Protein AF-A0A239GUC3-F1 (afdb_monomer)

pLDDT: mean 94.21, std 4.55, range [67.5, 98.38]

Structure (mmCIF, N/CA/C/O backbone):
data_AF-A0A239GUC3-F1
#
_entry.id   AF-A0A239GUC3-F1
#
loop_
_atom_site.group_PDB
_atom_site.id
_atom_site.type_symbol
_atom_site.label_atom_id
_atom_site.label_alt_id
_atom_site.label_comp_id
_atom_site.label_asym_id
_atom_site.label_entity_id
_atom_site.label_seq_id
_atom_site.pdbx_PDB_ins_code
_atom_site.Cartn_x
_atom_site.Cartn_y
_atom_site.Cartn_z
_atom_site.occupancy
_atom_site.B_iso_or_equiv
_atom_site.auth_seq_id
_atom_site.auth_comp_id
_atom_site.auth_asym_id
_atom_site.auth_atom_id
_atom_site.pdbx_PDB_model_num
ATOM 1 N N . MET A 1 1 ? -10.760 -2.067 7.389 1.00 94.50 1 MET A N 1
ATOM 2 C CA . MET A 1 1 ? -10.527 -3.071 6.334 1.00 94.50 1 MET A CA 1
ATOM 3 C C . MET A 1 1 ? -9.032 -3.199 6.123 1.00 94.50 1 MET A C 1
ATOM 5 O O . MET A 1 1 ? -8.386 -2.170 5.968 1.00 94.50 1 MET A O 1
ATOM 9 N N . ALA A 1 2 ? -8.490 -4.411 6.185 1.00 95.31 2 ALA A N 1
ATOM 10 C CA . ALA A 1 2 ? -7.102 -4.682 5.819 1.00 95.31 2 ALA A CA 1
ATOM 11 C C . ALA A 1 2 ? -7.062 -5.208 4.380 1.00 95.31 2 ALA A C 1
ATOM 13 O O . ALA A 1 2 ? -7.975 -5.929 3.975 1.00 95.31 2 ALA A O 1
ATOM 14 N N . ILE A 1 3 ? -6.060 -4.790 3.615 1.00 95.75 3 ILE A N 1
ATOM 15 C CA . ILE A 1 3 ? -5.757 -5.333 2.292 1.00 95.75 3 ILE A CA 1
ATOM 16 C C . ILE A 1 3 ? -4.438 -6.081 2.437 1.00 95.75 3 ILE A C 1
ATOM 18 O O . ILE A 1 3 ? -3.423 -5.449 2.726 1.00 95.75 3 ILE A O 1
ATOM 22 N N . ASP A 1 4 ? -4.480 -7.396 2.243 1.00 94.38 4 ASP A N 1
ATOM 23 C CA . ASP A 1 4 ? -3.291 -8.242 2.359 1.00 94.38 4 ASP A CA 1
ATOM 24 C C . ASP A 1 4 ? -2.463 -8.170 1.072 1.00 94.38 4 ASP A C 1
ATOM 26 O O . ASP A 1 4 ? -1.323 -7.715 1.094 1.00 9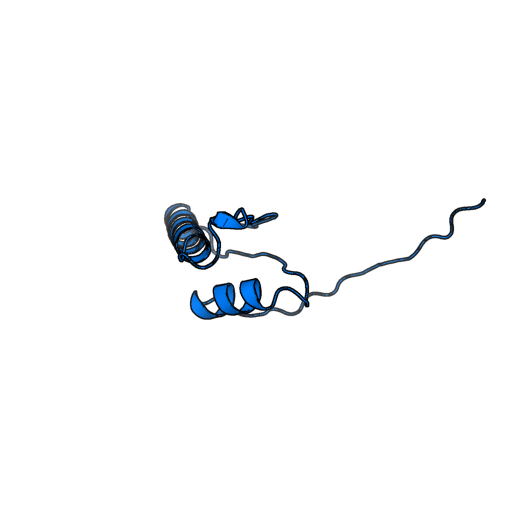4.38 4 ASP A O 1
ATOM 30 N N . ASP A 1 5 ? -3.075 -8.494 -0.072 1.00 92.94 5 ASP A N 1
ATOM 31 C CA . ASP A 1 5 ? -2.400 -8.502 -1.369 1.00 92.94 5 ASP A CA 1
ATOM 32 C C . ASP A 1 5 ? -3.130 -7.657 -2.418 1.00 92.94 5 ASP A C 1
ATOM 34 O O . ASP A 1 5 ? -4.335 -7.787 -2.650 1.00 92.94 5 ASP A O 1
ATOM 38 N N . LEU A 1 6 ? -2.365 -6.827 -3.131 1.00 92.75 6 LEU A N 1
ATOM 39 C CA . LEU A 1 6 ? -2.808 -6.141 -4.342 1.00 92.75 6 LEU A CA 1
ATOM 40 C C . LEU A 1 6 ? -1.804 -6.390 -5.463 1.00 92.75 6 LEU A C 1
ATOM 42 O O . LEU A 1 6 ? -0.688 -5.869 -5.459 1.00 92.75 6 LEU A O 1
ATOM 46 N N . TYR A 1 7 ? -2.234 -7.133 -6.480 1.00 94.06 7 TYR A N 1
ATOM 47 C CA . TYR A 1 7 ? -1.397 -7.464 -7.622 1.00 94.06 7 TYR A CA 1
ATOM 48 C C . TYR A 1 7 ? -2.009 -6.987 -8.936 1.00 94.06 7 TYR A C 1
ATOM 50 O O . TYR A 1 7 ? -3.174 -7.229 -9.240 1.00 94.06 7 TYR A O 1
ATOM 58 N N . ILE A 1 8 ? -1.179 -6.346 -9.758 1.00 94.44 8 ILE A N 1
ATOM 59 C CA . ILE A 1 8 ? -1.488 -6.037 -11.154 1.00 94.44 8 ILE A CA 1
ATOM 60 C C . ILE A 1 8 ? -0.458 -6.760 -12.017 1.00 94.44 8 ILE A C 1
ATOM 62 O O . ILE A 1 8 ? 0.749 -6.520 -11.879 1.00 94.44 8 ILE A O 1
ATOM 66 N N . ALA A 1 9 ? -0.927 -7.617 -12.924 1.00 96.12 9 ALA A N 1
ATOM 67 C CA . ALA A 1 9 ? -0.057 -8.314 -13.863 1.00 96.12 9 ALA A CA 1
ATOM 68 C C . ALA A 1 9 ? 0.726 -7.316 -14.731 1.00 96.12 9 ALA A C 1
ATOM 70 O O . ALA A 1 9 ? 0.204 -6.270 -15.130 1.00 96.12 9 ALA A O 1
ATOM 71 N N . VAL A 1 10 ? 1.994 -7.642 -15.011 1.00 95.69 10 VAL A N 1
ATOM 72 C CA . VAL A 1 10 ? 2.968 -6.739 -15.655 1.00 95.69 10 VAL A CA 1
ATOM 73 C C . VAL A 1 10 ? 2.421 -6.040 -16.910 1.00 95.69 10 VAL A C 1
ATOM 75 O O . VAL A 1 10 ? 2.541 -4.814 -16.966 1.00 95.69 10 VAL A O 1
ATOM 78 N N . PRO A 1 11 ? 1.740 -6.727 -17.855 1.00 97.81 11 PRO A N 1
ATOM 79 C CA . PRO A 1 11 ? 1.230 -6.090 -19.075 1.00 97.81 11 PRO A CA 1
ATOM 80 C C . PRO A 1 11 ? 0.195 -4.975 -18.837 1.00 97.81 11 PRO A C 1
ATOM 82 O O . PRO A 1 11 ? -0.040 -4.140 -19.715 1.00 97.81 11 PRO A O 1
ATOM 85 N N . TYR A 1 12 ? -0.422 -4.944 -17.653 1.00 96.50 12 TYR A N 1
ATOM 86 C CA . TYR A 1 12 ? -1.515 -4.037 -17.291 1.00 96.50 12 TYR A CA 1
ATOM 87 C C . TYR A 1 12 ? -1.100 -2.944 -16.293 1.00 96.50 12 TYR A C 1
ATOM 89 O O . TYR A 1 12 ? -1.946 -2.159 -15.847 1.00 96.50 12 TYR A O 1
ATOM 97 N N . ARG A 1 13 ? 0.186 -2.868 -15.927 1.00 94.38 13 ARG A N 1
ATOM 98 C CA . ARG A 1 13 ? 0.728 -1.812 -15.055 1.00 94.38 13 ARG A CA 1
ATOM 99 C C . ARG A 1 13 ? 0.828 -0.479 -15.805 1.00 94.38 13 ARG A C 1
ATOM 101 O O . ARG A 1 13 ? 0.811 -0.438 -17.028 1.00 94.38 13 ARG A O 1
ATOM 108 N N . GLY A 1 14 ? 0.886 0.629 -15.063 1.00 93.81 14 GLY A N 1
ATOM 109 C CA . GLY A 1 14 ? 1.002 1.978 -15.641 1.00 93.81 14 GLY A CA 1
ATOM 110 C C . GLY A 1 14 ? -0.272 2.525 -16.302 1.00 93.81 14 GLY A C 1
ATOM 111 O O . GLY A 1 14 ? -0.271 3.658 -16.761 1.00 93.81 14 GLY A O 1
ATOM 112 N N . ARG A 1 15 ? -1.378 1.766 -16.307 1.00 96.38 15 ARG A N 1
ATOM 113 C CA . ARG A 1 15 ? -2.660 2.151 -16.936 1.00 96.38 15 ARG A CA 1
ATOM 114 C C . ARG A 1 15 ? -3.710 2.691 -15.955 1.00 96.38 15 ARG A C 1
ATOM 116 O O . ARG A 1 15 ? -4.890 2.758 -16.275 1.00 96.38 15 ARG A O 1
ATOM 123 N N . GLY A 1 16 ? -3.310 2.993 -14.719 1.00 95.50 16 GLY A N 1
ATOM 124 C CA . GLY A 1 16 ? -4.220 3.475 -13.670 1.00 95.50 16 GLY A CA 1
ATOM 125 C C . GLY A 1 16 ? -5.101 2.406 -13.003 1.00 95.50 16 GLY A C 1
ATOM 126 O O . GLY A 1 16 ? -5.904 2.751 -12.141 1.00 95.50 16 GLY A O 1
ATOM 127 N N . ASN A 1 17 ? -4.934 1.117 -13.326 1.00 96.31 17 ASN A N 1
ATOM 128 C CA . ASN A 1 17 ? -5.745 0.028 -12.756 1.00 96.31 17 ASN A CA 1
ATOM 129 C C . ASN A 1 17 ? -5.656 -0.059 -11.223 1.00 96.31 17 ASN A C 1
ATOM 131 O O . ASN A 1 17 ? -6.680 -0.201 -10.563 1.00 96.31 17 ASN A O 1
ATOM 135 N N . GLY A 1 18 ? -4.457 0.106 -10.649 1.00 95.44 18 GLY A N 1
ATOM 136 C CA . GLY A 1 18 ? -4.282 0.136 -9.191 1.00 95.44 18 GLY A CA 1
ATOM 137 C C . GLY A 1 18 ? -5.054 1.282 -8.529 1.00 95.44 18 GLY A C 1
ATOM 138 O O . GLY A 1 18 ? -5.731 1.063 -7.533 1.00 95.44 18 GLY A O 1
ATOM 139 N N . LYS A 1 19 ? -5.047 2.481 -9.130 1.00 96.25 19 LYS A N 1
ATOM 140 C CA . LYS A 1 19 ? -5.818 3.636 -8.637 1.00 96.25 19 LYS A CA 1
ATOM 141 C C . LYS A 1 19 ? -7.315 3.351 -8.648 1.00 96.25 19 LYS A C 1
ATOM 143 O O . LYS A 1 19 ? -7.967 3.525 -7.628 1.00 96.25 19 LYS A O 1
ATOM 148 N N . ARG A 1 20 ? -7.834 2.850 -9.773 1.00 96.94 20 ARG A N 1
ATOM 149 C CA . ARG A 1 20 ? -9.260 2.520 -9.921 1.00 96.94 20 ARG A CA 1
ATOM 150 C C . ARG A 1 20 ? -9.713 1.466 -8.909 1.00 96.94 20 ARG A C 1
ATOM 152 O O . ARG A 1 20 ? -10.794 1.602 -8.347 1.00 96.94 20 ARG A O 1
ATOM 159 N N . MET A 1 21 ? -8.888 0.443 -8.665 1.00 96.38 21 MET A N 1
ATOM 160 C CA . MET A 1 21 ? -9.172 -0.578 -7.652 1.00 96.38 21 MET A CA 1
ATOM 161 C C . MET A 1 21 ? -9.234 0.035 -6.249 1.00 96.38 21 MET A C 1
ATOM 163 O O . MET A 1 21 ? -10.197 -0.188 -5.523 1.00 96.38 21 MET A O 1
ATOM 167 N N . MET A 1 22 ? -8.245 0.852 -5.882 1.00 96.00 22 MET A N 1
ATOM 168 C CA . MET A 1 2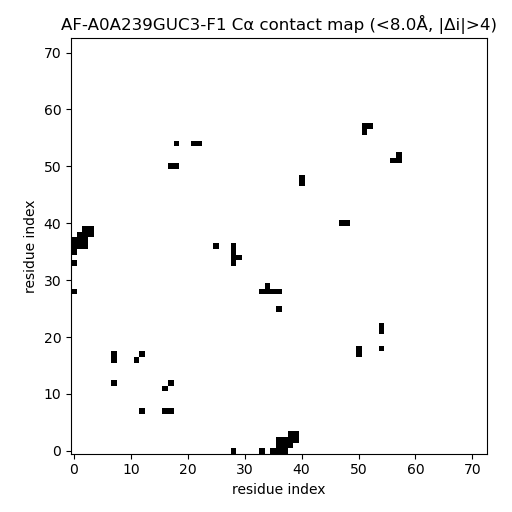2 ? -8.208 1.473 -4.558 1.00 96.00 22 MET A CA 1
ATOM 169 C C . MET A 1 22 ? -9.358 2.462 -4.339 1.00 96.00 22 MET A C 1
ATOM 171 O O . MET A 1 22 ? -9.978 2.437 -3.285 1.00 96.00 22 MET A O 1
ATOM 175 N N . GLU A 1 23 ? -9.709 3.276 -5.337 1.00 96.44 23 GLU A N 1
ATOM 176 C CA . GLU A 1 23 ? -10.870 4.178 -5.270 1.00 96.44 23 GLU A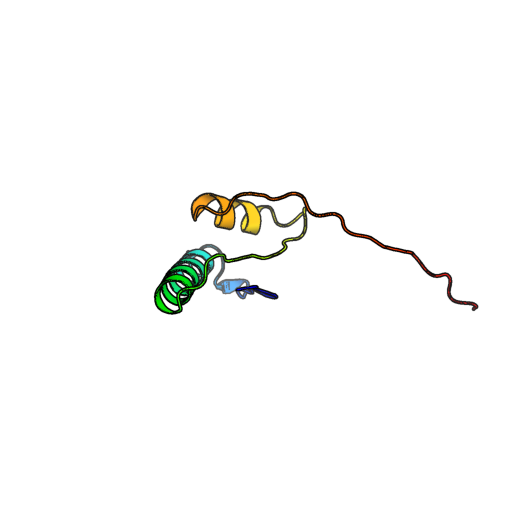 CA 1
ATOM 177 C C . GLU A 1 23 ? -12.183 3.410 -5.069 1.00 96.44 23 GLU A C 1
ATOM 179 O O . GLU A 1 23 ? -13.053 3.840 -4.310 1.00 96.44 23 GLU A O 1
ATOM 184 N N . TYR A 1 24 ? -12.329 2.259 -5.731 1.00 97.00 24 TYR A N 1
ATOM 185 C CA . TYR A 1 24 ? -13.472 1.376 -5.523 1.00 97.00 24 TYR A CA 1
ATOM 186 C C . TYR A 1 24 ? -13.501 0.819 -4.092 1.00 97.00 24 TYR A C 1
ATOM 188 O O . TYR A 1 24 ? -14.547 0.859 -3.444 1.00 97.00 24 TYR A O 1
ATOM 196 N N . LEU A 1 25 ? -12.360 0.351 -3.577 1.00 96.50 25 LEU A N 1
ATOM 197 C CA . LEU A 1 25 ? -12.241 -0.158 -2.208 1.00 96.50 25 LEU A CA 1
ATOM 198 C C . LEU A 1 25 ? -12.539 0.918 -1.156 1.00 96.50 25 LEU A C 1
ATOM 200 O O . LEU A 1 25 ? -13.194 0.614 -0.159 1.00 96.50 25 LEU A O 1
ATOM 204 N N . THR A 1 26 ? -12.136 2.169 -1.391 1.00 95.94 26 THR A N 1
ATOM 205 C CA . THR A 1 26 ? -12.496 3.309 -0.534 1.00 95.94 26 THR A CA 1
ATOM 206 C C . THR A 1 26 ? -14.007 3.496 -0.471 1.00 95.94 26 THR A C 1
ATOM 208 O O . THR A 1 26 ? -14.575 3.457 0.618 1.00 95.94 26 THR A O 1
ATOM 211 N N . LYS A 1 27 ? -14.683 3.574 -1.624 1.00 97.25 27 LYS A N 1
ATOM 212 C CA . LYS A 1 27 ? -16.151 3.698 -1.674 1.00 97.25 27 LYS A CA 1
ATOM 213 C C . LYS A 1 27 ? -16.860 2.517 -1.017 1.00 97.25 27 LYS A C 1
ATOM 215 O O . LYS A 1 27 ? -17.869 2.688 -0.335 1.00 97.25 27 LYS A O 1
ATOM 220 N N . PHE A 1 28 ? -16.338 1.309 -1.218 1.00 97.75 28 PHE A N 1
ATOM 221 C CA . PHE A 1 28 ? -16.860 0.113 -0.569 1.00 97.75 28 PHE A CA 1
ATOM 222 C C . PHE A 1 28 ? -16.750 0.215 0.957 1.00 97.75 28 PHE A C 1
ATOM 224 O O . PHE A 1 28 ? -17.724 -0.049 1.662 1.00 97.75 28 PHE A O 1
ATOM 231 N N . ALA A 1 29 ? -15.591 0.631 1.470 1.00 97.44 29 ALA A N 1
ATOM 232 C CA . ALA A 1 29 ? -15.362 0.794 2.899 1.00 97.44 29 ALA A CA 1
ATOM 233 C C . ALA A 1 29 ? -16.284 1.858 3.513 1.00 97.44 29 ALA A C 1
ATOM 235 O O . ALA A 1 29 ? -16.892 1.602 4.552 1.00 97.44 29 ALA A O 1
ATOM 236 N N . GLU A 1 30 ? -16.445 3.002 2.844 1.00 97.06 30 GLU A N 1
ATOM 237 C CA . GLU A 1 30 ? -17.376 4.065 3.239 1.00 97.06 30 GLU A CA 1
ATOM 238 C C . GLU A 1 30 ? -18.816 3.548 3.309 1.00 97.06 30 GLU A C 1
ATOM 240 O O . GLU A 1 30 ? -19.483 3.697 4.332 1.00 97.06 30 GLU A O 1
ATOM 245 N N . HIS A 1 31 ? -19.278 2.862 2.259 1.00 98.38 31 HIS A N 1
ATOM 246 C CA . HIS A 1 31 ? -20.627 2.301 2.198 1.00 98.38 31 HIS A CA 1
ATOM 247 C C . HIS A 1 31 ? -20.885 1.251 3.290 1.00 98.38 31 HIS A C 1
ATOM 249 O O . HIS A 1 31 ? -21.993 1.152 3.813 1.00 98.38 31 HIS A O 1
ATOM 255 N N . LYS A 1 32 ? -19.864 0.472 3.664 1.00 98.38 32 LYS A N 1
ATOM 256 C CA . LYS A 1 32 ? -19.941 -0.504 4.762 1.00 98.38 32 LYS A CA 1
ATOM 257 C C . LYS A 1 32 ? -19.757 0.114 6.152 1.00 98.38 32 LYS A C 1
ATOM 259 O O . LYS A 1 32 ? -19.836 -0.611 7.140 1.00 98.38 32 LYS A O 1
ATOM 264 N N . GLY A 1 33 ? -19.521 1.423 6.250 1.00 98.06 33 GLY A N 1
ATOM 265 C CA . GLY A 1 33 ? -19.312 2.114 7.521 1.00 98.06 33 GLY A CA 1
ATOM 266 C C . GLY A 1 33 ? -17.965 1.808 8.182 1.00 98.06 33 GLY A C 1
ATOM 267 O O . GLY A 1 33 ? -17.808 2.014 9.388 1.00 98.06 33 GLY A O 1
ATOM 268 N N . TYR A 1 34 ? -16.981 1.317 7.425 1.00 98.12 34 TYR A N 1
ATOM 269 C CA . TYR A 1 34 ? -15.634 1.097 7.940 1.00 98.12 34 TYR A CA 1
ATOM 270 C C . TYR A 1 34 ? -14.937 2.428 8.206 1.00 98.12 34 TYR A C 1
ATOM 272 O O . TYR A 1 34 ? -15.053 3.382 7.445 1.00 98.12 34 TYR A O 1
ATOM 280 N N . LYS A 1 35 ? -14.171 2.478 9.297 1.00 96.56 35 LYS A N 1
ATOM 281 C CA . LYS A 1 35 ? -13.489 3.703 9.738 1.00 96.56 35 LYS A CA 1
ATOM 282 C C . LYS A 1 35 ? -12.072 3.864 9.195 1.00 96.56 35 LYS A C 1
ATOM 284 O O . LYS A 1 35 ? -11.520 4.950 9.293 1.00 96.56 35 LYS A O 1
ATOM 289 N N . ARG A 1 36 ? -11.476 2.796 8.652 1.00 95.00 36 ARG A N 1
ATOM 290 C CA . ARG A 1 36 ? -10.124 2.830 8.077 1.00 95.00 36 ARG A CA 1
ATOM 291 C C . ARG A 1 36 ? -9.895 1.757 7.020 1.00 95.00 36 ARG A C 1
ATOM 293 O O . ARG A 1 36 ? -10.481 0.667 7.098 1.00 95.00 36 ARG A O 1
ATOM 300 N N . ILE A 1 37 ? -8.966 2.043 6.115 1.00 96.56 37 ILE A N 1
ATOM 301 C CA . ILE A 1 37 ? -8.296 1.069 5.250 1.00 96.56 37 ILE A CA 1
ATOM 302 C C . ILE A 1 37 ? -6.823 1.051 5.648 1.00 96.56 37 ILE A C 1
ATOM 304 O O . ILE A 1 37 ? -6.244 2.106 5.874 1.00 96.56 37 ILE A O 1
ATOM 308 N N . GLN A 1 38 ? -6.239 -0.136 5.760 1.00 96.00 38 GLN A N 1
ATOM 309 C CA . GLN A 1 38 ? -4.822 -0.316 6.063 1.00 96.00 38 GLN A CA 1
ATOM 310 C C . GLN A 1 38 ? -4.224 -1.372 5.137 1.00 96.00 38 GLN A C 1
ATOM 312 O O . GLN A 1 38 ? -4.922 -2.299 4.720 1.00 96.00 38 GLN A O 1
ATOM 317 N N . LEU A 1 39 ? -2.940 -1.227 4.840 1.00 95.69 39 LEU A N 1
ATOM 318 C CA . LEU A 1 39 ? -2.136 -2.171 4.072 1.00 95.69 39 LEU A CA 1
ATOM 319 C C . LEU A 1 39 ? -0.675 -2.002 4.473 1.00 95.69 39 LEU A C 1
ATOM 321 O O . LEU A 1 39 ? -0.289 -0.924 4.929 1.00 95.69 39 LEU A O 1
ATOM 325 N N . HIS A 1 40 ? 0.125 -3.039 4.264 1.00 94.56 40 HIS A N 1
ATOM 326 C CA . HIS A 1 40 ? 1.578 -2.945 4.352 1.00 94.56 40 HIS A CA 1
ATOM 327 C C .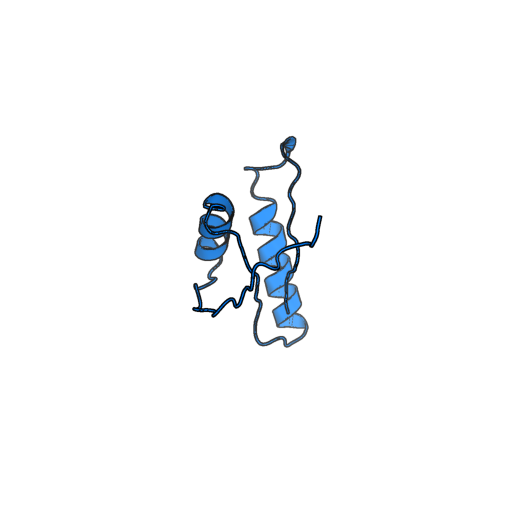 HIS A 1 40 ? 2.174 -3.015 2.950 1.00 94.56 40 HIS A C 1
ATOM 329 O O . HIS A 1 40 ? 1.625 -3.645 2.046 1.00 94.56 40 HIS A O 1
ATOM 335 N N . ALA A 1 41 ? 3.298 -2.339 2.763 1.00 93.62 41 ALA A N 1
ATOM 336 C CA . ALA A 1 41 ? 4.068 -2.408 1.539 1.00 93.62 41 ALA A CA 1
ATOM 337 C C . ALA A 1 41 ? 5.547 -2.501 1.897 1.00 93.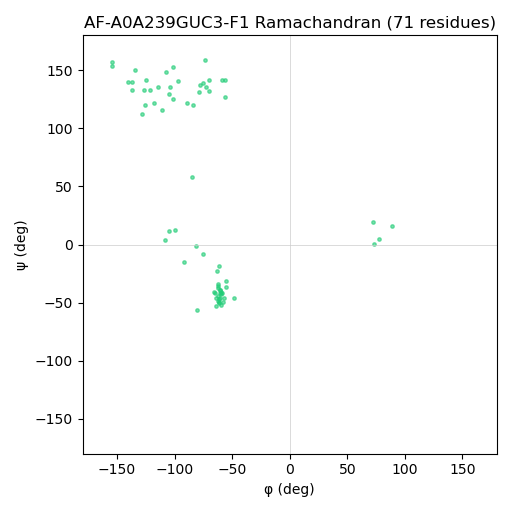62 41 ALA A C 1
ATOM 339 O O . ALA A 1 41 ? 6.012 -1.837 2.821 1.00 93.62 41 ALA A O 1
ATOM 340 N N . GLU A 1 42 ? 6.271 -3.331 1.150 1.00 93.38 42 GLU A N 1
ATOM 341 C CA . GLU A 1 42 ? 7.725 -3.414 1.245 1.00 93.38 42 GLU A CA 1
ATOM 342 C C . GLU A 1 42 ? 8.365 -2.046 1.013 1.00 93.38 42 GLU A C 1
ATOM 344 O O . GLU A 1 42 ? 7.957 -1.323 0.103 1.00 93.38 42 GLU A O 1
ATOM 349 N N . LEU A 1 43 ? 9.429 -1.728 1.758 1.00 93.12 43 LEU A N 1
ATOM 350 C CA . LEU A 1 43 ? 10.130 -0.440 1.648 1.00 93.12 43 LEU A CA 1
ATOM 351 C C . LEU A 1 43 ? 10.600 -0.135 0.216 1.00 93.12 43 LEU A C 1
ATOM 353 O O . LEU A 1 43 ? 10.624 1.018 -0.207 1.00 93.12 43 LEU A O 1
ATOM 357 N N . SER A 1 44 ? 10.933 -1.178 -0.547 1.00 96.31 44 SER A N 1
ATOM 358 C CA . SER A 1 44 ? 11.371 -1.092 -1.943 1.00 96.31 44 SER A CA 1
ATOM 359 C C . SER A 1 44 ? 10.236 -0.818 -2.943 1.00 96.31 44 SER A C 1
ATOM 361 O O . SER A 1 44 ? 10.491 -0.563 -4.122 1.00 96.31 44 SER A O 1
ATOM 363 N N . ASN A 1 45 ? 8.970 -0.852 -2.518 1.00 94.75 45 ASN A N 1
ATOM 364 C CA . ASN A 1 45 ? 7.809 -0.696 -3.389 1.00 94.75 45 ASN A CA 1
ATOM 365 C C . ASN A 1 45 ? 7.441 0.780 -3.631 1.00 94.75 45 ASN A C 1
ATOM 367 O O . ASN A 1 45 ? 6.308 1.217 -3.413 1.00 94.75 45 ASN A O 1
ATOM 371 N N . GLU A 1 46 ? 8.382 1.558 -4.168 1.00 95.25 46 GLU A N 1
ATOM 372 C CA . GLU A 1 46 ? 8.207 2.996 -4.422 1.00 95.25 46 GLU A CA 1
ATOM 373 C C . GLU A 1 46 ? 6.985 3.314 -5.298 1.00 95.25 46 GLU A C 1
ATOM 375 O O . GLU A 1 46 ? 6.288 4.312 -5.100 1.00 95.25 46 GLU A O 1
ATOM 380 N N . ARG A 1 47 ? 6.689 2.452 -6.280 1.00 93.12 47 ARG A N 1
ATOM 381 C CA . ARG A 1 47 ? 5.509 2.604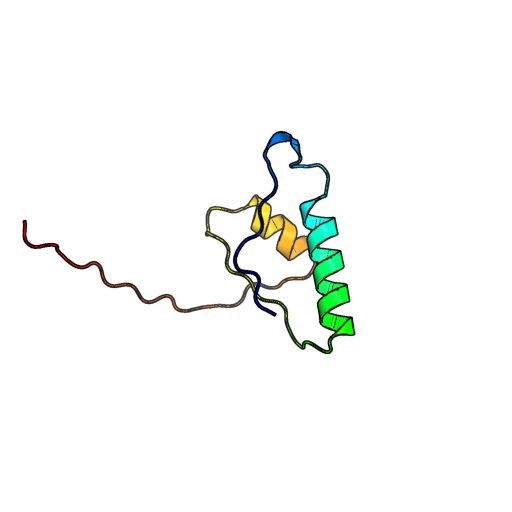 -7.148 1.00 93.12 47 ARG A CA 1
ATOM 382 C C . ARG A 1 47 ? 4.210 2.471 -6.357 1.00 93.12 47 ARG A C 1
ATOM 384 O O . ARG A 1 47 ? 3.288 3.248 -6.604 1.00 93.12 47 ARG A O 1
ATOM 391 N N . GLY A 1 48 ? 4.145 1.512 -5.434 1.00 95.06 48 GLY A N 1
ATOM 392 C CA . GLY A 1 48 ? 3.036 1.358 -4.498 1.00 95.06 48 GLY A CA 1
ATOM 393 C C . GLY A 1 48 ? 2.903 2.583 -3.601 1.00 95.06 48 GLY A C 1
ATOM 394 O O . GLY A 1 48 ? 1.839 3.190 -3.566 1.00 95.06 48 GLY A O 1
ATOM 395 N N . HIS A 1 49 ? 3.997 3.029 -2.980 1.00 95.75 49 HIS A N 1
ATOM 396 C CA . HIS A 1 49 ? 3.990 4.198 -2.089 1.00 95.75 49 HIS A CA 1
ATOM 397 C C . HIS A 1 49 ? 3.467 5.451 -2.799 1.00 95.75 49 HIS A C 1
ATOM 399 O O . HIS A 1 49 ? 2.577 6.138 -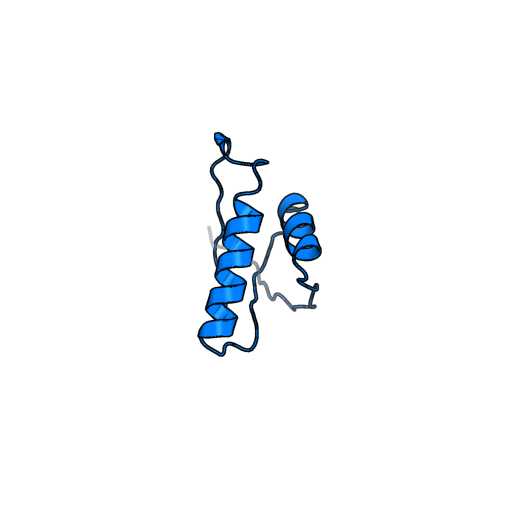2.301 1.00 95.75 49 HIS A O 1
ATOM 405 N N . ASN A 1 50 ? 3.948 5.711 -4.017 1.00 95.38 50 ASN A N 1
ATOM 406 C CA . ASN A 1 50 ? 3.482 6.832 -4.830 1.00 95.38 50 ASN A CA 1
ATOM 407 C C . ASN A 1 50 ? 1.999 6.726 -5.198 1.00 95.38 50 ASN A C 1
ATOM 409 O O . ASN A 1 50 ? 1.320 7.749 -5.285 1.00 95.38 50 ASN A O 1
ATOM 413 N N . LEU A 1 51 ? 1.485 5.515 -5.433 1.00 95.25 51 LEU A N 1
ATOM 414 C CA . LEU A 1 51 ? 0.056 5.299 -5.631 1.00 95.25 51 LEU A CA 1
ATOM 415 C C . LEU A 1 51 ? -0.718 5.641 -4.356 1.00 95.25 51 LEU A C 1
ATOM 417 O O . LEU A 1 51 ? -1.635 6.452 -4.438 1.00 95.25 51 LEU A O 1
ATOM 421 N N . TYR A 1 52 ? -0.340 5.064 -3.212 1.00 96.06 52 TYR A N 1
ATOM 422 C CA . TYR A 1 52 ? -1.042 5.225 -1.936 1.00 96.06 52 TYR A CA 1
ATOM 423 C C . TYR A 1 52 ? -1.086 6.689 -1.481 1.00 96.06 52 TYR A C 1
ATOM 425 O O . TYR A 1 52 ? -2.166 7.204 -1.188 1.00 96.06 52 TYR A O 1
ATOM 433 N N . ARG A 1 53 ? 0.039 7.412 -1.555 1.00 95.94 53 ARG A N 1
ATOM 434 C CA . ARG A 1 53 ? 0.080 8.853 -1.248 1.00 95.94 53 ARG A CA 1
ATOM 435 C C . ARG A 1 53 ? -0.841 9.665 -2.162 1.00 95.94 53 ARG A C 1
ATOM 437 O O . ARG A 1 53 ? -1.583 10.522 -1.694 1.00 95.94 53 ARG A O 1
ATOM 444 N N . LYS A 1 54 ? -0.864 9.366 -3.469 1.00 94.19 54 LYS A N 1
ATOM 445 C CA . LYS A 1 54 ? -1.737 10.060 -4.440 1.00 94.19 54 LYS A CA 1
ATOM 446 C C . LYS A 1 54 ? -3.230 9.875 -4.172 1.00 94.19 54 LYS A C 1
ATOM 448 O O . LYS A 1 54 ? -4.018 10.681 -4.658 1.00 94.19 54 LYS A O 1
ATOM 453 N N . ILE A 1 55 ? -3.620 8.816 -3.468 1.00 93.06 55 ILE A N 1
ATOM 454 C CA . ILE A 1 55 ? -5.022 8.521 -3.141 1.00 93.06 55 ILE A CA 1
ATOM 455 C C . ILE A 1 55 ? -5.365 8.836 -1.676 1.00 93.06 55 ILE A C 1
ATOM 457 O O . ILE A 1 55 ? -6.435 8.451 -1.216 1.00 93.06 55 ILE A O 1
ATOM 461 N N . GLY A 1 56 ? -4.483 9.543 -0.960 1.00 94.62 56 GLY A N 1
ATOM 462 C CA . GLY A 1 56 ? -4.756 10.073 0.378 1.00 94.62 56 GLY A CA 1
ATOM 463 C C . GLY A 1 56 ? -4.434 9.133 1.540 1.00 94.62 56 GLY A C 1
ATOM 464 O O . GLY A 1 56 ? -4.900 9.378 2.649 1.00 94.62 56 GLY A O 1
ATOM 465 N N . PHE A 1 57 ? -3.661 8.066 1.317 1.00 95.75 57 PHE A N 1
ATOM 466 C CA . PHE A 1 57 ? -3.111 7.286 2.428 1.00 95.75 57 PHE A CA 1
ATOM 467 C C . PHE A 1 57 ? -1.951 8.054 3.060 1.00 95.75 57 PHE A C 1
ATOM 469 O O . PHE A 1 57 ? -1.109 8.605 2.345 1.00 95.75 57 PHE A O 1
ATOM 476 N N . ASN A 1 58 ? -1.895 8.023 4.389 1.00 94.62 58 ASN A N 1
ATOM 477 C CA . ASN A 1 58 ? -0.754 8.486 5.168 1.00 94.62 58 ASN A CA 1
ATOM 478 C C . ASN A 1 58 ? 0.076 7.288 5.633 1.00 94.62 58 ASN A C 1
ATOM 480 O O . ASN A 1 58 ? -0.440 6.177 5.773 1.00 94.62 58 ASN A O 1
ATOM 484 N N . GLU A 1 59 ? 1.364 7.528 5.839 1.00 92.88 59 GLU A N 1
ATOM 485 C CA . GLU A 1 59 ? 2.265 6.564 6.463 1.00 92.88 59 GLU A CA 1
ATOM 486 C C . GLU A 1 59 ? 2.032 6.576 7.974 1.00 92.88 59 GLU A C 1
ATOM 488 O O . GLU A 1 59 ? 1.875 7.639 8.569 1.00 92.88 59 GLU A O 1
ATOM 493 N N . GLU A 1 60 ? 2.004 5.392 8.576 1.00 91.31 60 GLU A N 1
ATOM 494 C CA . GLU A 1 60 ? 1.882 5.198 10.019 1.00 91.31 60 GLU A CA 1
ATOM 495 C C . GLU A 1 60 ? 3.058 4.334 10.477 1.00 91.31 60 GLU A C 1
ATOM 497 O O . GLU A 1 60 ? 3.461 3.399 9.777 1.00 91.31 60 GLU A O 1
ATOM 502 N N . GLU A 1 61 ? 3.616 4.635 11.646 1.00 87.50 61 GLU A N 1
ATOM 503 C CA . GLU A 1 61 ? 4.704 3.840 12.210 1.00 87.50 61 GLU A CA 1
ATOM 504 C C . GLU A 1 61 ? 4.178 2.495 12.730 1.00 87.50 61 GLU A C 1
ATOM 506 O O . GLU A 1 61 ? 3.163 2.421 13.426 1.00 87.50 61 GLU A O 1
ATOM 511 N N . MET A 1 62 ? 4.896 1.412 12.425 1.00 88.12 62 MET A N 1
ATOM 512 C CA . MET A 1 62 ? 4.597 0.080 12.944 1.00 88.12 62 MET A CA 1
ATOM 513 C C . MET A 1 62 ? 5.882 -0.622 13.376 1.00 88.12 62 MET A C 1
ATOM 515 O O . MET A 1 62 ? 6.865 -0.660 12.639 1.00 88.12 62 MET A O 1
ATOM 519 N N . MET A 1 63 ? 5.867 -1.218 14.568 1.00 91.88 63 MET A N 1
ATOM 520 C CA . MET A 1 63 ? 6.964 -2.059 15.042 1.00 91.88 63 MET A 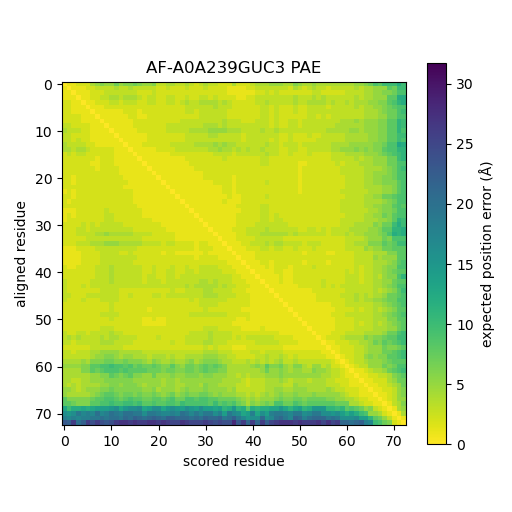CA 1
ATOM 521 C C . MET A 1 63 ? 6.808 -3.478 14.497 1.00 91.88 63 MET A C 1
ATOM 523 O O . MET A 1 63 ? 5.827 -4.160 14.797 1.00 91.88 63 MET A O 1
ATOM 527 N N . PHE A 1 64 ? 7.799 -3.938 13.736 1.00 90.88 64 PHE A N 1
ATOM 528 C CA . PHE A 1 64 ? 7.902 -5.328 13.307 1.00 90.88 64 PHE A CA 1
ATOM 529 C C . PHE A 1 64 ? 8.926 -6.062 14.179 1.00 90.88 64 PHE A C 1
ATOM 531 O O . PHE A 1 64 ? 10.069 -5.624 14.304 1.00 90.88 64 PHE A O 1
ATOM 538 N N . PHE A 1 65 ? 8.521 -7.176 14.789 1.00 94.12 65 PHE A N 1
ATOM 539 C CA . PHE A 1 65 ? 9.401 -8.017 15.599 1.00 94.12 65 PHE A CA 1
ATOM 540 C C . PHE A 1 65 ? 9.754 -9.275 14.820 1.00 94.12 65 PHE A C 1
ATOM 542 O O . PHE A 1 65 ? 8.878 -9.982 14.327 1.00 94.12 65 PHE A O 1
ATOM 549 N N . MET A 1 66 ? 11.043 -9.579 14.749 1.00 94.62 66 MET A N 1
ATOM 550 C CA . MET A 1 66 ? 11.550 -10.758 14.064 1.00 94.62 66 MET A CA 1
ATOM 551 C C . MET A 1 66 ? 12.693 -11.369 14.865 1.00 94.62 66 MET A C 1
ATOM 553 O O . MET A 1 66 ? 13.534 -10.660 15.414 1.00 94.62 66 MET A O 1
ATOM 557 N N . LYS A 1 67 ? 12.713 -12.698 14.932 1.00 94.94 67 LYS A N 1
ATOM 558 C CA . LYS A 1 67 ? 13.814 -13.477 15.492 1.00 94.94 67 LYS A CA 1
ATOM 559 C C . LYS A 1 67 ? 14.242 -14.483 14.437 1.00 94.94 67 LYS A C 1
ATOM 561 O O . LYS A 1 67 ? 13.440 -15.320 14.031 1.00 94.94 67 LYS A O 1
ATOM 566 N N . GLN A 1 68 ? 15.496 -14.409 14.008 1.00 93.75 68 GLN A N 1
ATOM 567 C CA . GLN A 1 68 ? 16.087 -15.486 13.226 1.00 93.75 68 GLN A CA 1
ATOM 568 C C . GLN A 1 68 ? 16.284 -16.697 14.143 1.00 93.75 68 GLN A C 1
ATOM 570 O O . GLN A 1 68 ? 16.779 -16.559 15.263 1.00 93.75 68 GLN A O 1
ATOM 575 N N . VAL A 1 69 ? 15.858 -17.871 13.685 1.00 94.25 69 VAL A N 1
ATOM 576 C CA . VAL A 1 69 ? 16.115 -19.142 14.367 1.00 94.25 69 VAL A CA 1
ATOM 577 C C . VAL A 1 69 ? 17.211 -19.881 13.614 1.00 94.25 69 VAL A C 1
ATOM 579 O O . VAL A 1 69 ? 17.205 -19.921 12.384 1.00 94.25 69 VAL A O 1
ATOM 582 N N . GLU A 1 70 ? 18.171 -20.430 14.347 1.00 90.50 70 GLU A N 1
ATOM 583 C CA . GLU A 1 70 ? 19.136 -21.367 13.784 1.00 90.50 70 GLU A CA 1
ATOM 584 C C . GLU A 1 70 ? 18.460 -22.734 13.675 1.00 90.50 70 GLU A C 1
ATOM 586 O O . GLU A 1 70 ? 17.802 -23.186 14.613 1.00 90.50 70 GLU A O 1
ATOM 591 N N . LEU A 1 71 ? 18.580 -23.368 12.511 1.00 83.62 71 LEU A N 1
ATOM 592 C CA . LEU A 1 71 ? 18.183 -24.758 12.337 1.00 83.62 71 LEU A CA 1
ATOM 593 C C . LEU A 1 71 ? 19.404 -25.612 12.677 1.00 83.62 71 LEU A C 1
ATOM 595 O O . LEU A 1 71 ? 20.460 -25.436 12.061 1.00 83.62 71 LEU A O 1
ATOM 599 N N . GLU A 1 72 ? 19.274 -26.506 13.658 1.00 76.00 72 GLU A N 1
ATOM 600 C CA . GLU A 1 72 ? 20.250 -27.580 13.847 1.00 76.00 72 GLU A CA 1
ATOM 601 C C . GLU A 1 72 ? 20.343 -28.361 12.525 1.00 76.00 72 GLU A C 1
ATOM 603 O O . GLU A 1 72 ? 19.318 -28.704 11.930 1.00 76.00 72 GLU A O 1
ATOM 608 N N . ARG A 1 73 ? 21.568 -28.513 12.009 1.00 67.50 73 ARG A N 1
ATOM 609 C CA . ARG A 1 73 ? 21.839 -29.183 10.730 1.00 67.50 73 ARG A CA 1
ATOM 610 C C . ARG A 1 73 ? 21.590 -30.680 10.805 1.00 67.50 73 ARG A C 1
ATOM 612 O O . ARG A 1 73 ? 21.959 -31.269 11.843 1.00 67.50 73 ARG A O 1
#

Radius of gyration: 15.8 Å; Cα contacts (8 Å, |Δi|>4): 35; chains: 1; bounding box: 42×39×35 Å

Mean predicted aligned error: 3.8 Å

InterPro domains:
  IPR000182 GNAT domain [PF00583] (2-57)
  IPR000182 GNAT domain [PS51186] (1-73)
  IPR016181 Acyl-CoA N-acyltransferase [SSF55729] (3-64)

Secondary structure (DSSP, 8-state):
-EE------GGGTTSSHHHHHHHHHHHHHHHTT-S--EE---TT-HHHHHHHHHTTPPP----------PPP-

Foldseek 3Di:
DEDEDDDDPPVCPPVCPVVVVVVVVVVVCVVVVHPDYDYDDDPPPVVVVVSCVVNPDDDDDDDDDDDDDDDDD

Nearest PDB structures (foldseek):
  8a9o-assembly1_A  TM=9.246E-01  e=1.147E-04  Acinetobacter baumannii
  1qsm-assembly1_D  TM=8.646E-01  e=1.334E-04  Saccharomyces cerevisiae
  8xjf-assembly1_A-2  TM=8.519E-01  e=6.246E-03  Arabidopsis thaliana
  8xj9-assembly1_A  TM=7.529E-01  e=3.973E-03  Arabidopsis thaliana
  8xjh-assembly1_A  TM=7.815E-01  e=6.246E-03  Arabidopsis thaliana

Organism: NCBI:txid312168

Solvent-accessible surface area (backb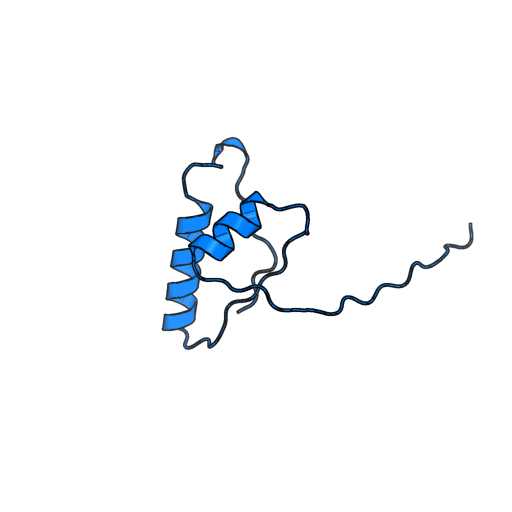one atoms only — not comparable to full-atom values): 5050 Å² total; per-residue (Å²): 83,78,51,87,83,88,86,72,61,76,94,58,54,96,70,54,54,70,58,57,52,49,56,48,51,51,53,50,34,54,76,71,66,48,91,55,77,48,67,78,75,63,89,85,42,55,71,57,52,56,50,42,49,75,72,70,52,78,90,76,93,78,93,83,87,86,76,91,77,86,76,87,129

Sequence (73 aa):
MAIDDLYIAVPYRGRGNGKRMMEYLTKFAEHKGYKRIQLHAELSNERGHNLYRKIGFNEEEMMFFMKQVELER